Protein AF-A0A7S3CSK1-F1 (afdb_monomer_lite)

pLDDT: mean 95.55, std 4.9, range [70.44, 98.88]

Sequence (114 aa):
MILLDEIRGRLCEVFSLKTHKIDHVVHGAIAAATVYGAMLGANPEQIEHAIGMVVAHYIPFRAIRAGKQLSDSKGASAALSTEAAIQSVHRAMEGFVGPKDIFRNPDAIFRFFQ

Foldseek 3Di:
DVQLCVQLVVCVVPDDCVVVQWDSLLSSLLSLLQVVLVVVVHDPQLSQQLNQQLQVPPIHGNVCVDDDDNDVCVVCVNVVSNVSSNVSSVCSVVPDGGDHPLCNDCPTPNNVVD

InterPro domains:
  IPR005656 MmgE/PrpD [PTHR16943] (1-114)
  IPR036148 MmgE/PrpD superfamily [SSF103378] (6-107)
  IPR042183 MmgE/PrpD superfamily, domain 1 [G3DSA:1.10.4100.10] (1-114)
  IPR045336 MmgE/PrpD, N-terminal [PF03972] (6-112)

Secondary structure (DSSP, 8-state):
-HHHHHHHHHHHHH--TTTTTB-THHHHHHHHHHHHHHHTT--HHHHHHHHHHHHHH---BGGGG-SSS--HHHHHHHHHHHHHHHHHHHHHHTT--PPS-TTT-TTSTTTTT-

Structure (mmCIF, N/CA/C/O backbone):
data_AF-A0A7S3CSK1-F1
#
_entry.id   AF-A0A7S3CSK1-F1
#
loop_
_atom_site.group_PDB
_atom_site.id
_atom_site.type_symbol
_atom_site.label_atom_id
_atom_site.label_alt_id
_atom_site.label_comp_id
_atom_site.label_asym_id
_atom_site.label_entity_id
_atom_site.label_seq_id
_atom_site.pdbx_PDB_ins_code
_atom_site.Cartn_x
_atom_site.Cartn_y
_atom_site.Cartn_z
_atom_site.occupancy
_atom_site.B_iso_or_equiv
_atom_site.auth_seq_id
_atom_site.auth_comp_id
_atom_site.auth_asym_id
_atom_site.auth_atom_id
_atom_site.pdbx_PDB_model_num
ATOM 1 N N . MET A 1 1 ? 3.75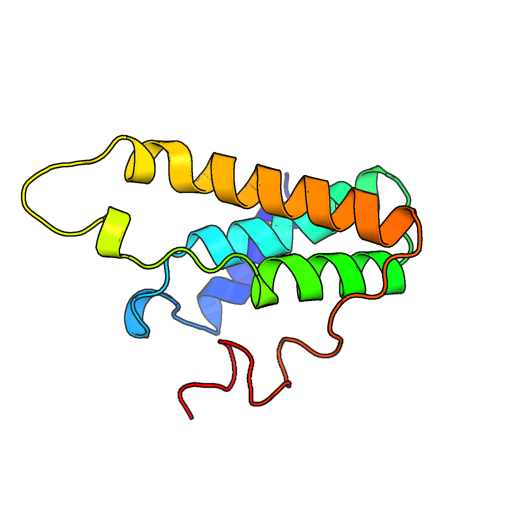5 5.191 14.403 1.00 88.38 1 MET A N 1
ATOM 2 C CA . MET A 1 1 ? 5.027 5.033 13.659 1.00 88.38 1 MET A CA 1
ATOM 3 C C . MET A 1 1 ? 5.510 3.586 13.670 1.00 88.38 1 MET A C 1
ATOM 5 O O . MET A 1 1 ? 5.604 3.033 12.591 1.00 88.38 1 MET A O 1
ATOM 9 N N . ILE A 1 2 ? 5.668 2.931 14.830 1.00 97.81 2 ILE A N 1
ATOM 10 C CA . ILE A 1 2 ? 6.149 1.530 14.926 1.00 97.81 2 ILE A CA 1
ATOM 11 C C . ILE A 1 2 ? 5.409 0.556 13.990 1.00 97.81 2 ILE A C 1
ATOM 13 O O . ILE A 1 2 ? 6.044 -0.128 13.200 1.00 97.81 2 ILE A O 1
ATOM 17 N N . LEU A 1 3 ? 4.070 0.528 14.022 1.00 97.31 3 LEU A N 1
ATOM 18 C CA . LEU A 1 3 ? 3.288 -0.382 13.170 1.00 97.31 3 LEU A CA 1
ATOM 19 C C . LEU A 1 3 ? 3.497 -0.127 11.666 1.00 97.31 3 LEU A C 1
ATOM 21 O O . LEU A 1 3 ? 3.525 -1.068 10.879 1.00 97.31 3 LEU A O 1
ATOM 25 N N . LEU A 1 4 ? 3.659 1.139 11.270 1.00 97.94 4 LEU A N 1
ATOM 26 C CA . LEU A 1 4 ? 3.889 1.507 9.872 1.00 97.94 4 LEU A CA 1
ATOM 27 C C . LEU A 1 4 ? 5.228 0.939 9.393 1.00 97.94 4 LEU A C 1
ATOM 29 O O . LEU A 1 4 ? 5.295 0.330 8.325 1.00 97.94 4 LEU A O 1
ATOM 33 N N . ASP A 1 5 ? 6.274 1.121 10.200 1.00 97.88 5 ASP A N 1
ATOM 34 C CA . ASP A 1 5 ? 7.615 0.638 9.884 1.00 97.88 5 ASP A CA 1
ATOM 35 C C . ASP A 1 5 ? 7.684 -0.893 9.895 1.00 97.88 5 ASP A C 1
ATOM 37 O O . ASP A 1 5 ? 8.289 -1.466 8.990 1.00 97.88 5 ASP A O 1
ATOM 41 N N . GLU A 1 6 ? 6.997 -1.559 10.829 1.00 98.50 6 GLU A N 1
ATOM 42 C CA . GLU A 1 6 ? 6.931 -3.024 10.880 1.00 98.50 6 GLU A CA 1
ATOM 43 C C . GLU A 1 6 ? 6.279 -3.591 9.611 1.00 98.50 6 GLU A C 1
ATOM 45 O O . GLU A 1 6 ? 6.865 -4.439 8.944 1.00 98.50 6 GLU A O 1
ATOM 50 N N . ILE A 1 7 ? 5.108 -3.084 9.201 1.00 98.19 7 ILE A N 1
ATOM 51 C CA . ILE A 1 7 ? 4.424 -3.568 7.987 1.00 98.19 7 ILE A CA 1
ATOM 52 C C . ILE A 1 7 ? 5.301 -3.342 6.752 1.00 98.19 7 ILE A C 1
ATOM 54 O O . ILE A 1 7 ? 5.521 -4.258 5.954 1.00 98.19 7 ILE A O 1
ATOM 58 N N . ARG A 1 8 ? 5.827 -2.122 6.589 1.00 97.56 8 ARG A N 1
ATOM 59 C CA . ARG A 1 8 ? 6.674 -1.771 5.443 1.00 97.56 8 ARG A CA 1
ATOM 60 C C . ARG A 1 8 ? 7.944 -2.627 5.399 1.00 97.56 8 ARG A C 1
ATOM 62 O O . ARG A 1 8 ? 8.334 -3.063 4.314 1.00 97.56 8 ARG A O 1
ATOM 69 N N . GLY A 1 9 ? 8.579 -2.839 6.550 1.00 97.81 9 GLY A N 1
ATOM 70 C CA . GLY A 1 9 ? 9.778 -3.656 6.712 1.00 97.81 9 GLY A CA 1
ATOM 71 C C . GLY A 1 9 ? 9.516 -5.114 6.361 1.00 97.81 9 GLY A C 1
ATOM 72 O O . GLY A 1 9 ? 10.164 -5.653 5.469 1.00 97.81 9 GLY A O 1
ATOM 73 N N . ARG A 1 10 ? 8.489 -5.730 6.949 1.00 98.19 10 ARG A N 1
ATOM 74 C CA . ARG A 1 10 ? 8.137 -7.132 6.674 1.00 98.19 10 ARG A CA 1
ATOM 75 C C . ARG A 1 10 ? 7.815 -7.393 5.211 1.00 98.19 10 ARG A C 1
ATOM 77 O O . ARG A 1 10 ? 8.260 -8.390 4.653 1.00 98.19 10 ARG A O 1
ATOM 84 N N . LEU A 1 11 ? 7.100 -6.482 4.552 1.00 97.62 11 LEU A N 1
ATOM 85 C CA . LEU A 1 11 ? 6.826 -6.613 3.119 1.00 97.62 11 LEU A CA 1
ATOM 86 C C . LEU A 1 11 ? 8.107 -6.525 2.277 1.00 97.62 11 LEU A C 1
ATOM 88 O O . LEU A 1 11 ? 8.246 -7.244 1.288 1.00 97.62 11 LEU A O 1
ATOM 92 N N . CYS A 1 12 ? 9.063 -5.672 2.661 1.00 96.75 12 CYS A N 1
ATOM 93 C CA . CYS A 1 12 ? 10.321 -5.536 1.923 1.00 96.75 12 CYS A CA 1
ATOM 94 C C . CYS A 1 12 ? 11.271 -6.730 2.101 1.00 96.75 12 CYS A C 1
ATOM 96 O O . CYS A 1 12 ? 12.072 -6.980 1.203 1.00 96.75 12 CYS A O 1
ATOM 98 N N . GLU A 1 13 ? 11.142 -7.486 3.196 1.00 97.12 13 GLU A N 1
ATOM 99 C CA . GLU A 1 13 ? 11.891 -8.730 3.426 1.00 97.12 13 GLU A CA 1
ATOM 100 C C . GLU A 1 13 ? 11.480 -9.840 2.448 1.00 97.12 13 GLU A C 1
ATOM 102 O O . GLU A 1 13 ? 12.322 -10.635 2.034 1.00 97.12 13 GLU A O 1
ATOM 107 N N . VAL A 1 14 ? 10.201 -9.891 2.058 1.00 95.19 14 VAL A N 1
ATOM 108 C CA . VAL A 1 14 ? 9.637 -11.035 1.319 1.00 95.19 14 VAL A CA 1
ATOM 109 C C . VAL A 1 14 ? 9.331 -10.753 -0.152 1.00 95.19 14 VAL A C 1
ATOM 111 O O . VAL A 1 14 ? 9.194 -11.697 -0.927 1.00 95.19 14 VAL A O 1
ATOM 114 N N . PHE A 1 15 ? 9.226 -9.485 -0.569 1.00 95.62 15 PHE A N 1
ATOM 115 C CA . PHE A 1 15 ? 8.901 -9.136 -1.954 1.00 95.62 15 PHE A CA 1
ATOM 116 C C . PHE A 1 15 ? 9.690 -7.921 -2.465 1.00 95.62 15 PHE A C 1
ATOM 118 O O . PHE A 1 15 ? 9.522 -6.787 -2.013 1.00 95.62 15 PHE A O 1
ATOM 125 N N . SER A 1 16 ? 10.542 -8.131 -3.472 1.00 95.19 16 SER A N 1
ATOM 126 C CA . SER A 1 16 ? 11.337 -7.055 -4.075 1.00 95.19 16 SER A CA 1
ATOM 127 C C . SER A 1 16 ? 10.567 -6.324 -5.178 1.00 95.19 16 SER A C 1
ATOM 129 O O . SER A 1 16 ? 10.656 -6.665 -6.358 1.00 95.19 16 SER A O 1
ATOM 131 N N . LEU A 1 17 ? 9.900 -5.219 -4.831 1.00 96.25 17 LEU A N 1
ATOM 132 C CA . LEU A 1 17 ? 9.262 -4.328 -5.818 1.00 96.25 17 LEU A CA 1
ATOM 133 C C . LEU A 1 17 ? 10.256 -3.784 -6.858 1.00 96.25 17 LEU A C 1
ATOM 135 O O . LEU A 1 17 ? 9.922 -3.614 -8.032 1.00 96.25 17 LEU A O 1
ATOM 139 N N . LYS A 1 18 ? 11.510 -3.554 -6.443 1.00 94.75 18 LYS A N 1
ATOM 140 C CA . LYS A 1 18 ? 12.568 -3.053 -7.329 1.00 94.75 18 LYS A CA 1
ATOM 141 C C . LYS A 1 18 ? 12.830 -4.003 -8.494 1.00 94.75 18 LYS A C 1
ATOM 143 O O . LYS A 1 18 ? 13.023 -3.516 -9.609 1.00 94.75 18 LYS A O 1
ATOM 148 N N . THR A 1 19 ? 12.829 -5.313 -8.245 1.00 94.50 19 THR A N 1
ATOM 149 C CA . THR A 1 19 ? 13.048 -6.338 -9.280 1.00 94.50 19 THR A CA 1
ATOM 150 C C . THR A 1 19 ? 12.002 -6.232 -10.390 1.00 94.50 19 THR A C 1
ATOM 152 O O . THR A 1 19 ? 12.321 -6.407 -11.561 1.00 94.50 19 THR A O 1
ATOM 155 N N . HIS A 1 20 ? 10.788 -5.810 -10.039 1.00 94.50 20 HIS A N 1
ATOM 156 C CA . HIS A 1 20 ? 9.666 -5.639 -10.960 1.00 94.50 20 HIS A CA 1
ATOM 157 C C . HIS A 1 20 ? 9.513 -4.207 -11.489 1.00 94.50 20 HIS A C 1
ATOM 159 O O . HIS A 1 20 ? 8.480 -3.855 -12.048 1.00 94.50 20 HIS A O 1
ATOM 165 N N . LYS A 1 21 ? 10.533 -3.350 -11.325 1.00 95.00 21 LYS A N 1
ATOM 166 C CA . LYS A 1 21 ? 10.500 -1.928 -11.723 1.00 95.00 21 LYS A CA 1
ATOM 167 C C . LYS A 1 21 ? 9.368 -1.127 -11.055 1.00 95.00 21 LYS A C 1
ATOM 169 O O . LYS A 1 21 ? 9.048 -0.032 -11.520 1.00 95.00 21 LYS A O 1
ATOM 174 N N . ILE A 1 22 ? 8.828 -1.610 -9.938 1.00 96.38 22 ILE A N 1
ATOM 175 C CA . ILE A 1 22 ? 7.815 -0.926 -9.128 1.00 96.38 22 ILE A CA 1
ATOM 176 C C . ILE A 1 22 ? 8.504 -0.147 -8.011 1.00 96.38 22 ILE A C 1
ATOM 178 O O . ILE A 1 22 ? 9.536 -0.557 -7.462 1.00 96.38 22 ILE A O 1
ATOM 182 N N . ASP A 1 23 ? 7.996 1.046 -7.727 1.00 96.44 23 ASP A N 1
ATOM 183 C CA . ASP A 1 23 ? 8.561 1.890 -6.697 1.00 96.44 23 ASP A CA 1
ATOM 184 C C . ASP A 1 23 ? 8.228 1.366 -5.299 1.00 96.44 23 ASP A C 1
ATOM 186 O O . ASP A 1 23 ? 7.121 0.929 -5.006 1.00 96.44 23 ASP A O 1
ATOM 190 N N . HIS A 1 24 ? 9.213 1.428 -4.410 1.00 96.25 24 HIS A N 1
ATOM 191 C CA . HIS A 1 24 ? 9.119 0.865 -3.066 1.00 96.25 24 HIS A CA 1
ATOM 192 C C . HIS A 1 24 ? 8.053 1.535 -2.186 1.00 96.25 24 HIS A C 1
ATOM 194 O O . HIS A 1 24 ? 7.665 0.978 -1.159 1.00 96.25 24 HIS A O 1
ATOM 200 N N . VAL A 1 25 ? 7.584 2.724 -2.574 1.00 97.50 25 VAL A N 1
ATOM 201 C CA . VAL A 1 25 ? 6.533 3.459 -1.862 1.00 97.50 25 VAL A CA 1
ATOM 202 C C . VAL A 1 25 ? 5.199 2.706 -1.821 1.00 97.50 25 VAL A C 1
ATOM 204 O O . VAL A 1 25 ? 4.401 3.001 -0.941 1.00 97.50 25 VAL A O 1
ATOM 207 N N . VAL A 1 26 ? 4.985 1.680 -2.660 1.00 98.00 26 VAL A N 1
ATOM 208 C CA . VAL A 1 26 ? 3.801 0.802 -2.569 1.00 98.00 26 VAL A CA 1
ATOM 209 C C . VAL A 1 26 ? 3.711 0.106 -1.206 1.00 98.00 26 VAL A C 1
ATOM 211 O O . VAL A 1 26 ? 2.644 0.094 -0.602 1.00 98.00 26 VAL A O 1
ATOM 214 N N . HIS A 1 27 ? 4.822 -0.401 -0.654 1.00 98.25 27 HIS A N 1
ATOM 215 C CA . HIS A 1 27 ? 4.809 -0.967 0.705 1.00 98.25 27 HIS A CA 1
ATOM 216 C C . HIS A 1 27 ? 4.451 0.088 1.758 1.00 98.25 27 HIS A C 1
ATOM 218 O O . HIS A 1 27 ? 3.753 -0.208 2.724 1.00 98.25 27 HIS A O 1
ATOM 224 N N . GLY A 1 28 ? 4.901 1.330 1.551 1.00 98.19 28 GLY A N 1
ATOM 225 C CA . GLY A 1 28 ? 4.523 2.465 2.389 1.00 98.19 28 GLY A CA 1
ATOM 226 C C . GLY A 1 28 ? 3.035 2.799 2.285 1.00 98.19 28 GLY A C 1
ATOM 227 O O . GLY A 1 28 ? 2.418 3.067 3.305 1.00 98.19 28 GLY A O 1
ATOM 228 N N . ALA A 1 29 ? 2.445 2.718 1.091 1.00 98.50 29 ALA A N 1
ATOM 229 C CA . ALA A 1 29 ? 1.021 2.953 0.867 1.00 98.50 29 ALA A CA 1
ATOM 230 C C . ALA A 1 29 ? 0.146 1.913 1.582 1.00 98.50 29 ALA A C 1
ATOM 232 O O . ALA A 1 29 ? -0.825 2.279 2.236 1.00 98.50 29 ALA A O 1
ATOM 233 N N . ILE A 1 30 ? 0.530 0.631 1.520 1.00 98.62 30 ILE A N 1
ATOM 234 C CA . ILE A 1 30 ? -0.142 -0.452 2.256 1.00 98.62 30 ILE A CA 1
ATOM 235 C C . ILE A 1 30 ? -0.063 -0.185 3.762 1.00 98.62 30 ILE A C 1
ATOM 237 O O . ILE A 1 30 ? -1.083 -0.177 4.443 1.00 98.62 30 ILE A O 1
ATOM 241 N N . ALA A 1 31 ? 1.136 0.100 4.279 1.00 98.62 31 ALA A N 1
ATOM 242 C CA . ALA A 1 31 ? 1.327 0.398 5.695 1.00 98.62 31 ALA A CA 1
ATOM 243 C C . ALA A 1 31 ? 0.552 1.653 6.141 1.00 98.62 31 ALA A C 1
ATOM 245 O O . ALA A 1 31 ? -0.030 1.664 7.226 1.00 98.62 31 ALA A O 1
ATOM 246 N N . ALA A 1 32 ? 0.507 2.690 5.301 1.00 98.75 32 ALA A N 1
ATOM 247 C CA . ALA A 1 32 ? -0.246 3.911 5.552 1.00 98.75 32 ALA A CA 1
ATOM 248 C C . ALA A 1 32 ? -1.754 3.650 5.594 1.00 98.75 32 ALA A C 1
ATOM 250 O O . ALA A 1 32 ? -2.391 4.075 6.552 1.00 98.75 32 ALA A O 1
ATOM 251 N N . ALA A 1 33 ? -2.315 2.913 4.628 1.00 98.75 33 ALA A N 1
ATOM 252 C CA . ALA A 1 33 ? -3.732 2.543 4.623 1.00 98.75 33 ALA A CA 1
ATOM 253 C C . ALA A 1 33 ? -4.110 1.776 5.901 1.00 98.75 33 ALA A C 1
ATOM 255 O O . ALA A 1 33 ? -5.092 2.118 6.558 1.00 98.75 33 ALA A O 1
ATOM 256 N N . THR A 1 34 ? -3.284 0.804 6.306 1.00 98.69 34 THR A N 1
ATOM 257 C CA . THR A 1 34 ? -3.503 0.020 7.529 1.00 98.69 34 THR A CA 1
ATOM 258 C C . THR A 1 34 ? -3.475 0.881 8.785 1.00 98.69 34 THR A C 1
ATOM 260 O O . THR A 1 34 ? -4.407 0.844 9.586 1.00 98.69 34 THR A O 1
ATOM 263 N N . VAL A 1 35 ? -2.406 1.657 8.984 1.00 98.62 35 VAL A N 1
ATOM 264 C CA . VAL A 1 35 ? -2.219 2.434 10.218 1.00 98.62 35 VAL A CA 1
ATOM 265 C C . VAL A 1 35 ? -3.213 3.583 10.297 1.00 98.62 35 VAL A C 1
ATOM 267 O O . VAL A 1 35 ? -3.780 3.814 11.360 1.00 98.62 35 VAL A O 1
ATOM 270 N N . TYR A 1 36 ? -3.456 4.278 9.187 1.00 98.69 36 TYR A N 1
ATOM 271 C CA . TYR A 1 36 ? -4.415 5.374 9.142 1.00 98.69 36 TYR A CA 1
ATOM 272 C C . TYR A 1 36 ? -5.848 4.878 9.358 1.00 98.69 36 TYR A C 1
ATOM 274 O O . TYR A 1 36 ? -6.556 5.430 10.195 1.00 98.69 36 TYR A O 1
ATOM 282 N N . GLY A 1 37 ? -6.251 3.791 8.690 1.00 98.69 37 GLY A N 1
ATOM 283 C CA . GLY A 1 37 ? -7.555 3.165 8.919 1.00 98.69 37 GLY A CA 1
ATOM 284 C C . GLY A 1 37 ? -7.739 2.740 10.373 1.00 98.69 37 GLY A C 1
ATOM 285 O O . GLY A 1 37 ? -8.742 3.090 10.991 1.00 98.69 37 GLY A O 1
ATOM 286 N N . ALA A 1 38 ? -6.736 2.082 10.962 1.00 98.50 38 ALA A N 1
ATOM 287 C CA . ALA A 1 38 ? -6.770 1.704 12.373 1.00 98.50 38 ALA A CA 1
ATOM 288 C C . ALA A 1 38 ? -6.886 2.923 13.307 1.00 98.50 38 ALA A C 1
ATOM 290 O O . ALA A 1 38 ? -7.653 2.888 14.265 1.00 98.50 38 ALA A O 1
ATOM 291 N N . MET A 1 39 ? -6.173 4.019 13.016 1.00 98.38 39 MET A N 1
ATOM 292 C CA . MET A 1 39 ? -6.270 5.269 13.783 1.00 98.38 39 MET A CA 1
ATOM 293 C C . MET A 1 39 ? -7.669 5.894 13.735 1.00 98.38 39 MET A C 1
ATOM 295 O O . MET A 1 39 ? -8.083 6.509 14.715 1.00 98.38 39 MET A O 1
ATOM 299 N N . LEU A 1 40 ? -8.390 5.743 12.622 1.00 98.56 40 LEU A N 1
ATOM 300 C CA . LEU A 1 40 ? -9.758 6.242 12.462 1.00 98.56 40 LEU A CA 1
ATOM 301 C C . LEU A 1 40 ? -10.836 5.274 12.976 1.00 98.56 40 LEU A C 1
ATOM 303 O O . LEU A 1 40 ? -12.019 5.603 12.926 1.00 98.56 40 LEU A O 1
ATOM 307 N N . GLY A 1 41 ? -10.455 4.090 13.463 1.00 98.56 41 GLY A N 1
ATOM 308 C CA . GLY A 1 41 ? -11.402 3.070 13.914 1.00 98.56 41 GLY A CA 1
ATOM 309 C C . GLY A 1 41 ? -12.067 2.286 12.779 1.00 98.56 41 GLY A C 1
ATOM 310 O O . GLY A 1 41 ? -13.132 1.707 12.989 1.00 98.56 41 GLY A O 1
ATOM 311 N N . ALA A 1 42 ? -11.460 2.249 11.588 1.00 98.69 42 ALA A N 1
ATOM 312 C CA . ALA A 1 42 ? -11.905 1.370 10.513 1.00 98.69 42 ALA A CA 1
ATOM 313 C C . ALA A 1 42 ? -11.801 -0.099 10.948 1.00 98.69 42 ALA A C 1
ATOM 315 O O . ALA A 1 42 ? -10.824 -0.514 11.581 1.00 98.69 42 ALA A O 1
ATOM 316 N N . ASN A 1 43 ? -12.800 -0.902 10.590 1.00 98.62 43 ASN A N 1
ATOM 317 C CA . ASN A 1 43 ? -12.767 -2.335 10.858 1.00 98.62 43 ASN A CA 1
ATOM 318 C C . ASN A 1 43 ? -11.797 -3.063 9.891 1.00 98.62 43 ASN A C 1
ATOM 320 O O . ASN A 1 43 ? -11.390 -2.490 8.873 1.00 98.62 43 ASN A O 1
ATOM 324 N N . PRO A 1 44 ? -11.415 -4.326 10.171 1.00 98.44 44 PRO A N 1
ATOM 325 C CA . PRO A 1 44 ? -10.474 -5.061 9.324 1.00 98.44 44 PRO A CA 1
ATOM 326 C C . PRO A 1 44 ? -10.897 -5.194 7.854 1.00 98.44 44 PRO A C 1
ATOM 328 O O . PRO A 1 44 ? -10.041 -5.115 6.977 1.00 98.44 44 PRO A O 1
ATOM 331 N N . GLU A 1 45 ?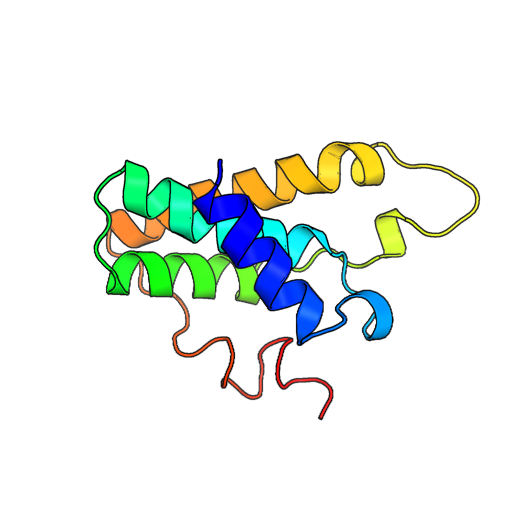 -12.193 -5.347 7.570 1.00 98.44 45 GLU A N 1
ATOM 332 C CA . GLU A 1 45 ? -12.708 -5.452 6.198 1.00 98.44 45 GLU A CA 1
ATOM 333 C C . GLU A 1 45 ? -12.589 -4.115 5.448 1.00 98.44 45 GLU A C 1
ATOM 335 O O . GLU A 1 45 ? -12.156 -4.077 4.299 1.00 98.44 45 GLU A O 1
ATOM 340 N N . GLN A 1 46 ? -12.866 -2.989 6.108 1.00 98.81 46 GLN A N 1
ATOM 341 C CA . GLN A 1 46 ? -12.652 -1.656 5.532 1.00 98.81 46 GLN A CA 1
ATOM 342 C C . GLN A 1 46 ? -11.168 -1.401 5.237 1.00 98.81 46 GLN A C 1
ATOM 344 O O . GLN A 1 46 ? -10.825 -0.846 4.193 1.00 98.81 46 GLN A O 1
ATOM 349 N N . ILE A 1 47 ? -10.271 -1.839 6.123 1.00 98.81 47 ILE A N 1
ATOM 350 C CA . ILE A 1 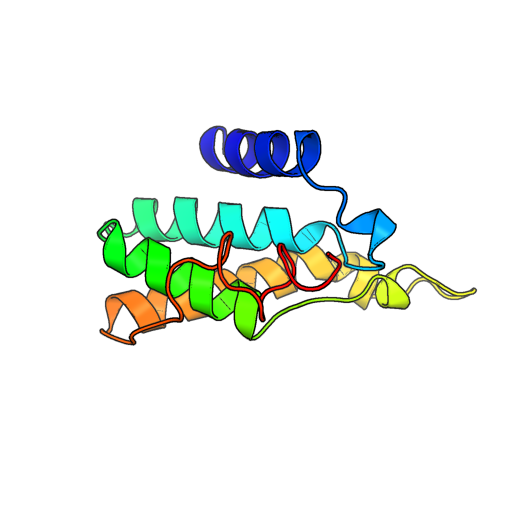47 ? -8.825 -1.754 5.885 1.00 98.81 47 ILE A CA 1
ATOM 351 C C . ILE A 1 47 ? -8.422 -2.636 4.696 1.00 98.81 47 ILE A C 1
ATOM 353 O O . ILE A 1 47 ? -7.655 -2.183 3.846 1.00 98.81 47 ILE A O 1
ATOM 357 N N . GLU A 1 48 ? -8.958 -3.854 4.583 1.00 98.62 48 GLU A N 1
ATOM 358 C CA . GLU A 1 48 ? -8.726 -4.722 3.423 1.00 98.62 48 GLU A CA 1
ATOM 359 C C . GLU A 1 48 ? -9.163 -4.037 2.121 1.00 98.62 48 GLU A C 1
ATOM 361 O O . GLU A 1 48 ? -8.381 -3.961 1.173 1.00 98.62 48 GLU A O 1
ATOM 366 N N . HIS A 1 49 ? -10.368 -3.464 2.089 1.00 98.75 49 HIS A N 1
ATOM 367 C CA . HIS A 1 49 ? -10.869 -2.714 0.939 1.00 98.75 49 HIS A CA 1
ATOM 368 C C . HIS A 1 49 ? -9.974 -1.525 0.578 1.00 98.75 49 HIS A C 1
ATOM 370 O O . HIS A 1 49 ? -9.687 -1.305 -0.602 1.00 98.75 49 HIS A O 1
ATOM 376 N N . ALA A 1 50 ? -9.492 -0.777 1.572 1.00 98.81 50 ALA A N 1
ATOM 377 C CA . ALA A 1 50 ? -8.578 0.341 1.362 1.00 98.81 50 ALA A CA 1
ATOM 378 C C . ALA A 1 50 ? -7.239 -0.105 0.755 1.00 98.81 50 ALA A C 1
ATOM 380 O O . ALA A 1 50 ? -6.764 0.500 -0.210 1.00 98.81 50 ALA A O 1
ATOM 381 N N . ILE A 1 51 ? -6.654 -1.185 1.282 1.00 98.75 51 ILE A N 1
ATOM 382 C CA . ILE A 1 51 ? -5.418 -1.786 0.762 1.00 98.75 51 ILE A CA 1
ATOM 383 C C . ILE A 1 51 ? -5.627 -2.289 -0.672 1.00 98.75 51 ILE A C 1
ATOM 385 O O . ILE A 1 51 ? -4.800 -2.032 -1.549 1.00 98.75 51 ILE A O 1
ATOM 389 N N . GLY A 1 52 ? -6.745 -2.966 -0.927 1.00 98.38 52 GLY A N 1
ATOM 390 C CA . GLY A 1 52 ? -7.122 -3.431 -2.254 1.00 98.38 52 GLY A CA 1
ATOM 391 C C . GLY A 1 52 ? -7.192 -2.298 -3.268 1.00 98.38 52 GLY A C 1
ATOM 392 O O . GLY A 1 52 ? -6.593 -2.386 -4.338 1.00 98.38 52 GLY A O 1
ATOM 393 N N . MET A 1 53 ? -7.876 -1.206 -2.917 1.00 98.56 53 MET A N 1
ATOM 394 C CA . MET A 1 53 ? -8.009 -0.033 -3.783 1.00 98.56 53 MET A CA 1
ATOM 395 C C . MET A 1 53 ? -6.664 0.615 -4.098 1.00 98.56 53 MET A C 1
ATOM 397 O O . MET A 1 53 ? -6.371 0.863 -5.268 1.00 98.56 53 MET A O 1
ATOM 401 N N . VAL A 1 54 ? -5.842 0.893 -3.080 1.00 98.25 54 VAL A N 1
ATOM 402 C CA . VAL A 1 54 ? -4.579 1.608 -3.305 1.00 98.25 54 VAL A CA 1
ATOM 403 C C . VAL A 1 54 ? -3.624 0.785 -4.168 1.00 98.25 54 VAL A C 1
ATOM 405 O O . VAL A 1 54 ? -3.002 1.329 -5.074 1.00 98.25 54 VAL A O 1
ATOM 408 N N . VAL A 1 55 ? -3.555 -0.533 -3.967 1.00 97.88 55 VAL A N 1
ATOM 409 C CA . VAL A 1 55 ? -2.684 -1.404 -4.768 1.00 97.88 55 VAL A CA 1
ATOM 410 C C . VAL A 1 55 ? -3.239 -1.630 -6.178 1.00 97.88 55 VAL A C 1
ATOM 412 O O . VAL A 1 55 ? -2.461 -1.694 -7.123 1.00 97.88 55 VAL A O 1
ATOM 415 N N . ALA A 1 56 ? -4.557 -1.729 -6.357 1.00 96.75 56 ALA A N 1
ATOM 416 C CA . ALA A 1 56 ? -5.142 -1.930 -7.683 1.00 96.75 56 ALA A CA 1
ATOM 417 C C . ALA A 1 56 ? -5.087 -0.670 -8.563 1.00 96.75 56 ALA A C 1
ATOM 419 O O . ALA A 1 56 ? -4.973 -0.777 -9.783 1.00 96.75 56 ALA A O 1
ATOM 420 N N . HIS A 1 57 ? -5.160 0.523 -7.965 1.00 96.19 57 HIS A N 1
ATOM 421 C CA . HIS A 1 57 ? -5.289 1.777 -8.713 1.00 96.19 57 HIS A CA 1
ATOM 422 C C . HIS A 1 57 ? -4.062 2.692 -8.664 1.00 96.19 57 HIS A C 1
ATOM 424 O O . HIS A 1 57 ? -3.959 3.589 -9.501 1.00 96.19 57 HIS A O 1
ATOM 430 N N . TYR A 1 58 ? -3.130 2.499 -7.726 1.00 96.81 58 TYR A N 1
ATOM 431 C CA . TYR A 1 58 ? -1.980 3.387 -7.562 1.00 96.81 58 TYR A CA 1
ATOM 432 C C . TYR A 1 58 ? -0.661 2.611 -7.443 1.00 96.81 58 TYR A C 1
ATOM 434 O O . TYR A 1 58 ? -0.151 2.340 -6.356 1.00 96.81 58 TYR A O 1
ATOM 442 N N . ILE A 1 59 ? -0.068 2.293 -8.598 1.00 96.62 59 ILE A N 1
ATOM 443 C CA . ILE A 1 59 ? 1.242 1.635 -8.700 1.00 96.62 59 ILE A CA 1
ATOM 444 C C . ILE A 1 59 ? 2.259 2.584 -9.348 1.00 96.62 59 ILE A C 1
ATOM 446 O O . ILE A 1 59 ? 2.355 2.659 -10.576 1.00 96.62 59 ILE A O 1
ATOM 450 N N . PRO A 1 60 ? 3.050 3.323 -8.551 1.00 95.69 60 PRO A N 1
ATOM 451 C CA . PRO A 1 60 ? 4.131 4.131 -9.087 1.00 95.69 60 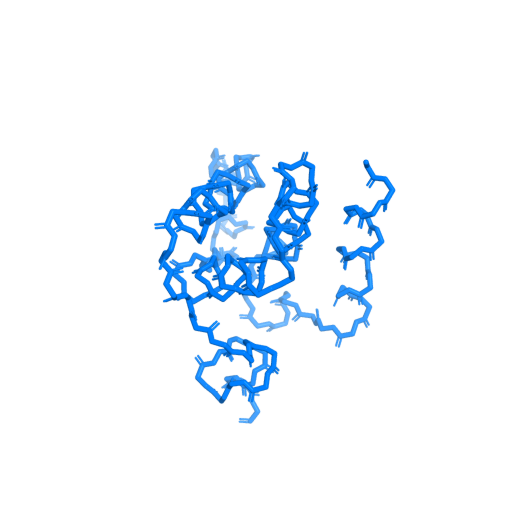PRO A CA 1
ATOM 452 C C . PRO A 1 60 ? 5.247 3.232 -9.621 1.00 95.69 60 PRO A C 1
ATOM 454 O O . PRO A 1 60 ? 5.828 2.416 -8.902 1.00 95.69 60 PRO A O 1
ATOM 457 N N . PHE A 1 61 ? 5.595 3.415 -10.890 1.00 95.06 61 PHE A N 1
ATOM 458 C CA . PHE A 1 61 ? 6.760 2.771 -11.485 1.00 95.06 61 PHE A CA 1
ATOM 459 C C . PHE A 1 61 ? 8.051 3.501 -11.114 1.00 95.06 61 PHE A C 1
ATOM 461 O O . PHE A 1 61 ? 8.092 4.719 -10.936 1.00 95.06 61 PHE A O 1
ATOM 468 N N . ARG A 1 62 ? 9.164 2.765 -11.118 1.00 93.25 62 ARG A N 1
ATOM 469 C CA . ARG A 1 62 ? 10.509 3.309 -10.866 1.00 93.25 62 ARG A CA 1
ATOM 470 C C . ARG A 1 62 ? 11.022 4.251 -11.951 1.00 93.25 62 ARG A C 1
ATOM 472 O O . ARG A 1 62 ? 12.128 4.766 -11.801 1.00 93.25 62 ARG A O 1
ATOM 479 N N . ALA A 1 63 ? 10.243 4.509 -13.001 1.00 92.25 63 ALA A N 1
ATOM 480 C CA . ALA A 1 63 ? 10.527 5.550 -13.986 1.00 92.25 63 ALA A CA 1
ATOM 481 C C . ALA A 1 63 ? 10.804 6.905 -13.311 1.00 92.25 63 ALA A C 1
ATOM 483 O O . ALA A 1 63 ? 11.722 7.611 -13.713 1.00 92.25 63 ALA A O 1
ATOM 484 N N . ILE A 1 64 ? 10.122 7.201 -12.199 1.00 89.75 64 ILE A N 1
ATOM 485 C CA . ILE A 1 64 ? 10.333 8.423 -11.404 1.00 89.75 64 ILE A CA 1
ATOM 486 C C . ILE A 1 64 ? 11.744 8.534 -10.798 1.00 89.75 64 ILE A C 1
ATOM 488 O O . ILE A 1 64 ? 12.164 9.619 -10.405 1.00 89.75 64 ILE A O 1
ATOM 492 N N . ARG A 1 65 ? 12.483 7.419 -10.692 1.00 86.75 65 ARG A N 1
ATOM 493 C CA . ARG A 1 65 ? 13.851 7.346 -10.147 1.00 86.75 65 ARG A CA 1
ATOM 494 C C . ARG A 1 65 ? 14.908 7.048 -11.212 1.00 86.75 65 ARG A C 1
ATOM 496 O O . ARG A 1 65 ? 16.051 6.779 -10.847 1.00 86.75 65 ARG A O 1
ATOM 503 N N . ALA A 1 66 ? 14.528 7.022 -12.484 1.00 85.38 66 ALA A N 1
ATOM 504 C CA . ALA A 1 66 ? 15.401 6.687 -13.599 1.00 85.38 66 ALA A CA 1
ATOM 505 C C . ALA A 1 66 ? 15.675 7.919 -14.473 1.00 85.38 66 ALA A C 1
ATOM 507 O O . ALA A 1 66 ? 14.910 8.877 -14.476 1.00 85.38 66 ALA A O 1
ATOM 508 N N . GLY A 1 67 ? 16.763 7.870 -15.242 1.00 83.56 67 GLY A N 1
ATOM 509 C CA . GLY A 1 67 ? 17.158 8.948 -16.148 1.00 83.56 67 GLY A CA 1
ATOM 510 C C . GLY A 1 67 ? 18.199 9.903 -15.560 1.00 83.56 67 GLY A C 1
ATOM 511 O O . GLY A 1 67 ? 18.730 9.689 -14.472 1.00 83.56 67 GLY A O 1
ATOM 512 N N . LYS A 1 68 ? 18.536 10.938 -16.340 1.00 82.25 68 LYS A N 1
ATOM 513 C CA . LYS A 1 68 ? 19.572 11.928 -15.995 1.00 82.25 68 LYS A CA 1
ATOM 514 C C . LYS A 1 68 ? 19.055 13.042 -15.081 1.00 82.25 68 LYS A C 1
ATOM 516 O O . LYS A 1 68 ? 19.842 13.647 -14.364 1.00 82.25 68 LYS A O 1
ATOM 521 N N . GLN A 1 69 ? 17.750 13.309 -15.115 1.00 80.06 69 GLN A N 1
ATOM 522 C CA . GLN A 1 69 ? 17.102 14.319 -14.286 1.00 80.06 69 GLN A CA 1
ATOM 523 C C . GLN A 1 69 ? 16.487 13.671 -13.048 1.00 80.06 69 GLN A C 1
ATOM 525 O O . GLN A 1 69 ? 15.765 12.679 -13.147 1.00 80.06 69 GLN A O 1
ATOM 530 N N . LEU A 1 70 ? 16.717 14.282 -11.887 1.00 80.88 70 LEU A N 1
ATOM 531 C CA . LEU A 1 70 ? 15.966 13.964 -10.685 1.00 80.88 70 LEU A CA 1
ATOM 532 C C . LEU A 1 70 ? 14.668 14.771 -10.669 1.00 80.88 70 LEU A C 1
ATOM 534 O O . LEU A 1 70 ? 14.713 15.990 -10.553 1.00 80.88 70 LEU A O 1
ATOM 538 N N . SER A 1 71 ? 13.527 14.103 -10.828 1.00 85.62 71 SER A N 1
ATOM 539 C CA . SER A 1 71 ? 12.223 14.775 -10.838 1.00 85.62 71 SER A CA 1
ATOM 540 C C . SER A 1 71 ? 11.713 15.063 -9.424 1.00 85.62 71 SER A C 1
ATOM 542 O O . SER A 1 71 ? 11.976 14.292 -8.497 1.00 85.62 71 SER A O 1
ATOM 544 N N . ASP A 1 72 ? 10.888 16.102 -9.274 1.00 91.56 72 ASP A N 1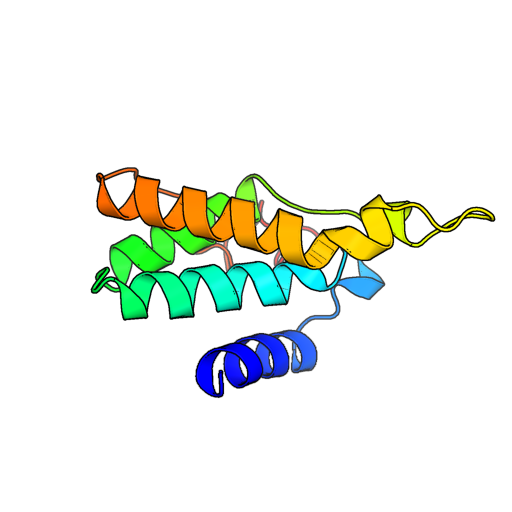
ATOM 545 C CA . ASP A 1 72 ? 10.140 16.361 -8.034 1.00 91.56 72 ASP A CA 1
ATOM 546 C C . ASP A 1 72 ? 9.235 15.181 -7.668 1.00 91.56 72 ASP A C 1
ATOM 548 O O . ASP A 1 72 ? 9.051 14.864 -6.495 1.00 91.56 72 ASP A O 1
ATOM 552 N N . SER A 1 73 ? 8.760 14.441 -8.676 1.00 89.44 73 SER A N 1
ATOM 553 C CA . SER A 1 73 ? 8.001 13.205 -8.487 1.00 89.44 73 SER A CA 1
ATOM 554 C C . SER A 1 73 ? 8.777 12.166 -7.668 1.00 89.44 73 SER A C 1
ATOM 556 O O . SER A 1 73 ? 8.194 11.512 -6.804 1.00 89.44 73 SER A O 1
ATOM 558 N N . LYS A 1 74 ? 10.108 12.056 -7.822 1.00 91.31 74 LYS A N 1
ATOM 559 C CA . LYS A 1 74 ? 10.928 11.217 -6.927 1.00 91.31 74 LYS A CA 1
ATOM 560 C C . LYS A 1 74 ? 10.792 11.671 -5.473 1.00 91.31 74 LYS A C 1
ATOM 562 O O . LYS A 1 74 ? 10.629 10.817 -4.597 1.00 91.31 74 LYS A O 1
ATOM 567 N N . GLY A 1 75 ? 10.919 12.976 -5.229 1.00 92.62 75 GLY A N 1
ATOM 568 C CA . GLY A 1 75 ? 10.871 13.578 -3.895 1.00 92.62 75 GLY A CA 1
ATOM 569 C C . GLY A 1 75 ? 9.497 13.440 -3.242 1.00 92.62 75 GLY A C 1
ATOM 570 O O . GLY A 1 75 ? 9.411 13.072 -2.075 1.00 92.62 75 GLY A O 1
ATOM 571 N N . ALA A 1 76 ? 8.431 13.630 -4.018 1.00 95.81 76 ALA A N 1
ATOM 572 C CA . ALA A 1 76 ? 7.048 13.585 -3.549 1.00 95.81 76 ALA A CA 1
ATOM 573 C C . ALA A 1 76 ? 6.423 12.177 -3.548 1.00 95.81 76 ALA A C 1
ATOM 575 O O . ALA A 1 76 ? 5.371 11.980 -2.950 1.00 95.81 76 ALA A O 1
ATOM 576 N N . SER A 1 77 ? 7.052 11.179 -4.182 1.00 95.81 77 SER A N 1
ATOM 577 C CA . SER A 1 77 ? 6.482 9.832 -4.391 1.00 95.81 77 SER A CA 1
ATOM 578 C C . SER A 1 77 ? 5.881 9.177 -3.144 1.00 95.81 77 SER A C 1
ATOM 580 O O . SER A 1 77 ? 4.824 8.549 -3.229 1.00 95.81 77 SER A O 1
ATOM 582 N N . ALA A 1 78 ? 6.530 9.324 -1.987 1.00 96.75 78 ALA A N 1
ATOM 583 C CA . ALA A 1 78 ? 6.033 8.777 -0.729 1.00 96.75 78 ALA A CA 1
ATOM 584 C C . ALA A 1 78 ? 4.767 9.504 -0.243 1.00 96.75 78 ALA A C 1
ATOM 586 O O . ALA A 1 78 ? 3.813 8.847 0.173 1.00 96.75 78 ALA A O 1
ATOM 587 N N . ALA A 1 79 ? 4.734 10.836 -0.351 1.00 97.75 79 ALA A N 1
ATOM 588 C CA . ALA A 1 79 ? 3.575 11.649 0.010 1.00 97.75 79 ALA A CA 1
ATOM 589 C C . ALA A 1 79 ? 2.385 11.347 -0.910 1.00 97.75 79 ALA A C 1
ATOM 591 O O . ALA A 1 79 ? 1.325 10.983 -0.417 1.00 97.75 79 ALA A O 1
ATOM 592 N N . LEU A 1 80 ? 2.595 11.337 -2.230 1.00 97.62 80 LEU A N 1
ATOM 593 C CA . LEU A 1 80 ? 1.547 11.020 -3.212 1.00 97.62 80 LEU A CA 1
ATOM 594 C C . LEU A 1 80 ? 0.943 9.620 -2.996 1.00 97.62 80 LEU A C 1
ATOM 596 O O . LEU A 1 80 ? -0.268 9.431 -3.072 1.00 97.62 80 LEU A O 1
ATOM 600 N N . SER A 1 81 ? 1.777 8.627 -2.669 1.00 97.94 81 SER A N 1
ATOM 601 C CA . SER A 1 81 ? 1.287 7.276 -2.347 1.00 97.94 81 SER A CA 1
ATOM 602 C C . SER A 1 81 ? 0.476 7.248 -1.048 1.00 97.94 81 SER A C 1
ATOM 604 O O . SER A 1 81 ? -0.487 6.493 -0.929 1.00 97.94 81 SER A O 1
ATOM 606 N N . THR A 1 82 ? 0.858 8.077 -0.074 1.00 98.31 82 THR A N 1
ATOM 607 C CA . THR A 1 82 ? 0.145 8.214 1.203 1.00 98.31 82 THR A CA 1
ATOM 608 C C . THR A 1 82 ? -1.201 8.912 1.009 1.00 98.31 82 THR A C 1
ATOM 610 O O . THR A 1 82 ? -2.194 8.476 1.581 1.00 98.31 82 THR A O 1
ATOM 613 N N . GLU A 1 83 ? -1.275 9.936 0.157 1.00 98.56 83 GLU A N 1
ATOM 614 C CA . GLU A 1 83 ? -2.533 10.593 -0.215 1.00 98.56 83 GLU A CA 1
ATOM 615 C C . GLU A 1 83 ? -3.513 9.597 -0.845 1.00 98.56 83 GLU A C 1
ATOM 617 O O . GLU A 1 83 ? -4.670 9.516 -0.429 1.00 98.56 83 GLU A O 1
ATOM 622 N N . ALA A 1 84 ? -3.042 8.769 -1.785 1.00 98.62 84 ALA A N 1
ATOM 623 C CA . ALA A 1 84 ? -3.855 7.713 -2.390 1.00 98.62 84 ALA A CA 1
ATOM 624 C C . ALA A 1 84 ? -4.363 6.694 -1.349 1.00 98.62 84 ALA A C 1
ATOM 626 O O . ALA A 1 84 ? -5.522 6.268 -1.408 1.00 98.62 84 ALA A O 1
ATOM 627 N N . ALA A 1 85 ? -3.526 6.331 -0.372 1.00 98.75 85 ALA A N 1
ATOM 628 C CA . ALA A 1 85 ? -3.905 5.449 0.729 1.00 98.75 85 ALA A CA 1
ATOM 629 C C . ALA A 1 85 ? -4.990 6.076 1.625 1.00 98.75 85 ALA A C 1
ATOM 631 O O . ALA A 1 85 ? -5.997 5.429 1.901 1.00 98.75 85 ALA A O 1
ATOM 632 N N . ILE A 1 86 ? -4.834 7.345 2.018 1.00 98.75 86 ILE A N 1
ATOM 633 C CA . ILE A 1 86 ? -5.811 8.093 2.830 1.00 98.75 86 ILE A CA 1
ATOM 634 C C . ILE A 1 86 ? -7.168 8.159 2.123 1.00 98.75 86 ILE A C 1
ATOM 636 O O . ILE A 1 86 ? -8.194 7.832 2.717 1.00 98.75 86 ILE A O 1
ATOM 640 N N . GLN A 1 87 ? -7.179 8.512 0.835 1.00 98.81 87 GLN A N 1
ATOM 641 C CA . GLN A 1 87 ? -8.412 8.554 0.042 1.00 98.81 87 GLN A CA 1
ATOM 642 C C . GLN A 1 87 ? -9.083 7.178 -0.050 1.00 98.81 87 GLN A C 1
ATOM 644 O O . GLN A 1 87 ? -10.306 7.077 0.015 1.00 98.81 87 GLN A O 1
ATOM 649 N N . SER A 1 88 ? -8.293 6.109 -0.163 1.00 98.81 88 SER A N 1
ATOM 650 C CA . SER A 1 88 ? -8.812 4.738 -0.180 1.00 98.81 88 SER A CA 1
ATOM 651 C C . SER A 1 88 ? -9.437 4.347 1.163 1.00 98.81 88 SER A C 1
ATOM 653 O O . SER A 1 88 ? -10.499 3.732 1.181 1.00 98.81 88 SER A O 1
ATOM 655 N N . VAL A 1 89 ? -8.838 4.750 2.288 1.00 98.88 89 VAL A N 1
ATOM 656 C CA . VAL A 1 89 ? -9.406 4.518 3.627 1.00 98.88 89 VAL A CA 1
ATOM 657 C C . VAL A 1 89 ? -10.748 5.225 3.788 1.00 98.88 89 VAL A C 1
ATOM 659 O O . VAL A 1 89 ? -11.713 4.577 4.181 1.00 98.88 89 VAL A O 1
ATOM 662 N N . HIS A 1 90 ? -10.843 6.512 3.438 1.00 98.88 90 HIS A N 1
ATOM 663 C CA . HIS A 1 90 ? -12.109 7.248 3.534 1.00 98.88 90 HIS A CA 1
ATOM 664 C C . HIS A 1 90 ? -13.220 6.582 2.721 1.00 98.88 90 HIS A C 1
ATOM 666 O O . HIS A 1 90 ? -14.281 6.292 3.265 1.00 98.88 90 HIS A O 1
ATOM 672 N N . ARG A 1 91 ? -12.940 6.234 1.459 1.00 98.75 91 ARG A N 1
ATOM 673 C CA . ARG A 1 91 ? -13.900 5.522 0.602 1.00 98.75 91 ARG A CA 1
ATOM 674 C C . ARG A 1 91 ? -14.358 4.208 1.228 1.00 98.75 91 ARG A C 1
ATOM 676 O O . ARG A 1 91 ? -15.550 3.926 1.251 1.00 98.75 91 ARG A O 1
ATOM 683 N N . ALA A 1 92 ? -13.430 3.406 1.749 1.00 98.75 92 ALA A N 1
ATOM 684 C CA . ALA A 1 92 ? -13.773 2.132 2.374 1.00 98.75 92 ALA A CA 1
ATOM 685 C C . ALA A 1 92 ? -14.637 2.318 3.631 1.00 98.75 92 ALA A C 1
ATOM 687 O O . ALA A 1 92 ? -15.597 1.578 3.842 1.00 98.75 92 ALA A O 1
ATOM 688 N N . MET A 1 93 ? -14.338 3.334 4.445 1.00 98.69 93 MET A N 1
ATOM 689 C CA . MET A 1 93 ? -15.142 3.680 5.620 1.00 98.69 93 MET A CA 1
ATOM 690 C C . MET A 1 93 ? -16.547 4.175 5.251 1.00 98.69 93 MET A C 1
ATOM 692 O O . MET A 1 93 ? -17.492 3.919 5.993 1.00 98.69 93 MET A O 1
ATOM 696 N N . GLU A 1 94 ? -16.699 4.803 4.085 1.00 98.62 94 GLU A N 1
ATOM 697 C CA . GLU A 1 94 ? -17.981 5.212 3.492 1.00 98.62 94 GLU A CA 1
ATOM 698 C C . GLU A 1 94 ? -18.733 4.058 2.795 1.00 98.62 94 GLU A C 1
ATOM 700 O O . GLU A 1 94 ? -19.799 4.267 2.219 1.00 98.62 94 GLU A O 1
ATOM 705 N N . GLY A 1 95 ? -18.214 2.828 2.864 1.00 98.31 95 GLY A N 1
ATOM 706 C CA . GLY A 1 95 ? -18.862 1.629 2.328 1.00 98.31 95 GLY A CA 1
ATOM 707 C C . GLY A 1 95 ? -18.419 1.235 0.918 1.00 98.31 95 GLY A C 1
ATOM 708 O O . GLY A 1 95 ? -19.014 0.336 0.324 1.00 98.31 95 GLY A O 1
ATOM 709 N N . PHE A 1 96 ? -17.375 1.864 0.368 1.00 98.31 96 PHE A N 1
ATOM 710 C CA . PHE A 1 96 ? -16.805 1.443 -0.909 1.00 98.31 96 PHE A CA 1
ATOM 711 C C . PHE A 1 96 ? -16.089 0.092 -0.771 1.00 98.31 96 PHE A C 1
ATOM 713 O O . PHE A 1 96 ? -15.120 -0.056 -0.023 1.00 98.31 96 PHE A O 1
ATOM 720 N N . VAL A 1 97 ? -16.530 -0.886 -1.557 1.00 98.25 97 VAL A N 1
ATOM 721 C CA . VAL A 1 97 ? -15.959 -2.235 -1.590 1.00 98.25 97 VAL A CA 1
ATOM 722 C C . VAL A 1 97 ? -14.758 -2.255 -2.536 1.00 98.25 97 VAL A C 1
ATOM 724 O O . VAL A 1 97 ? -14.901 -2.184 -3.755 1.00 98.25 97 VAL A O 1
ATOM 727 N N . GLY A 1 98 ? -13.559 -2.347 -1.966 1.00 97.44 98 GLY A N 1
ATOM 728 C CA . GLY A 1 98 ? -12.311 -2.505 -2.713 1.00 97.44 98 GLY A CA 1
ATOM 729 C C . GLY A 1 98 ? -12.001 -3.964 -3.085 1.00 97.44 98 GLY A C 1
ATOM 730 O O . GLY A 1 98 ? -12.570 -4.878 -2.478 1.00 97.44 98 GLY A O 1
ATOM 731 N N . PRO A 1 99 ? -11.072 -4.201 -4.033 1.00 96.75 99 PRO A N 1
ATOM 732 C CA . PRO A 1 99 ? -10.604 -5.541 -4.393 1.00 96.75 99 PRO A CA 1
ATOM 733 C C . PRO A 1 99 ? -10.109 -6.329 -3.174 1.00 96.75 99 PRO A C 1
ATOM 735 O O . PRO A 1 99 ? -9.307 -5.822 -2.394 1.00 96.75 99 PRO A O 1
ATOM 738 N N . LYS A 1 100 ? -10.562 -7.573 -3.018 1.00 94.94 100 LYS A N 1
ATOM 739 C CA . LYS A 1 100 ? -10.125 -8.455 -1.926 1.00 94.94 100 LYS A CA 1
ATOM 740 C C . LYS A 1 100 ? -8.879 -9.250 -2.308 1.00 94.94 100 LYS A C 1
ATOM 742 O O . LYS A 1 100 ? -8.523 -9.339 -3.487 1.00 94.94 100 LYS A O 1
ATOM 747 N N . ASP A 1 101 ? -8.222 -9.830 -1.303 1.00 94.94 101 ASP A N 1
ATOM 748 C CA . ASP A 1 101 ? -7.135 -10.801 -1.492 1.00 94.94 101 ASP A CA 1
ATOM 749 C C . ASP A 1 101 ? -5.966 -10.299 -2.362 1.00 94.94 101 ASP A C 1
ATOM 751 O O . ASP A 1 101 ? -5.356 -11.064 -3.109 1.00 94.94 101 ASP A O 1
ATOM 755 N N . ILE A 1 102 ? -5.593 -9.019 -2.267 1.00 95.56 102 ILE A N 1
ATOM 756 C CA . ILE A 1 102 ? -4.622 -8.406 -3.191 1.00 95.56 102 ILE A CA 1
ATOM 757 C C . ILE A 1 102 ? -3.262 -9.130 -3.268 1.00 95.56 102 ILE A C 1
ATOM 759 O O . ILE A 1 102 ? -2.596 -9.107 -4.297 1.00 95.56 102 ILE A O 1
ATOM 763 N N . PHE A 1 103 ? -2.845 -9.814 -2.200 1.00 95.12 103 PHE A N 1
ATOM 764 C CA . PHE A 1 103 ? -1.598 -10.587 -2.176 1.00 95.12 103 PHE A CA 1
ATOM 765 C C . PHE A 1 103 ? -1.696 -11.943 -2.896 1.00 95.12 103 PHE A C 1
ATOM 767 O O . PHE A 1 103 ? -0.674 -12.531 -3.250 1.00 95.12 103 PHE A O 1
ATOM 774 N N . ARG A 1 104 ? -2.913 -12.463 -3.089 1.00 94.75 104 ARG A N 1
ATOM 775 C CA . ARG A 1 104 ? -3.199 -13.762 -3.725 1.00 94.75 104 ARG A CA 1
ATOM 776 C C . ARG A 1 104 ? -3.893 -13.619 -5.078 1.00 94.75 104 ARG A C 1
ATOM 778 O O . ARG A 1 104 ? -3.906 -14.579 -5.841 1.00 94.75 104 ARG A O 1
ATOM 785 N N . ASN A 1 105 ? -4.430 -12.442 -5.378 1.00 95.25 105 ASN A N 1
ATOM 786 C CA . ASN A 1 105 ? -5.095 -12.125 -6.631 1.00 95.25 105 ASN A CA 1
ATOM 787 C C . ASN A 1 105 ? -4.102 -12.235 -7.815 1.00 95.25 105 ASN A C 1
ATOM 789 O O . ASN A 1 105 ? -3.107 -11.505 -7.808 1.00 95.25 105 ASN A O 1
ATOM 793 N N . PRO A 1 106 ? -4.342 -13.116 -8.811 1.00 94.50 106 PRO A N 1
ATOM 794 C CA . PRO A 1 106 ? -3.467 -13.303 -9.976 1.00 94.50 106 PRO A CA 1
ATOM 795 C C . PRO A 1 106 ? -3.205 -12.032 -10.792 1.00 94.50 106 PRO A C 1
ATOM 797 O O . PRO A 1 106 ? -2.117 -11.880 -11.343 1.00 94.50 106 PRO A O 1
ATOM 800 N N . ASP A 1 107 ? -4.163 -11.105 -10.811 1.00 93.44 107 ASP A N 1
ATOM 801 C CA . ASP A 1 107 ? -4.090 -9.853 -11.571 1.00 93.44 107 ASP A CA 1
ATOM 802 C C . ASP A 1 107 ? -3.457 -8.700 -10.769 1.00 93.44 107 ASP A C 1
ATOM 804 O O . ASP A 1 107 ? -3.344 -7.574 -11.254 1.00 93.44 107 ASP A O 1
ATOM 808 N N . ALA A 1 108 ? -3.024 -8.957 -9.531 1.00 94.81 108 ALA A N 1
ATOM 809 C CA . ALA A 1 108 ? -2.343 -7.982 -8.687 1.00 94.81 108 ALA A CA 1
ATOM 810 C C . ALA A 1 108 ? -0.818 -8.128 -8.751 1.00 94.81 108 ALA A C 1
ATOM 812 O O . ALA A 1 108 ? -0.273 -9.208 -8.981 1.00 94.81 108 ALA A O 1
ATOM 813 N N . ILE A 1 109 ? -0.099 -7.042 -8.448 1.00 94.56 109 ILE A N 1
ATOM 814 C CA . ILE A 1 109 ? 1.367 -6.953 -8.594 1.00 94.56 109 ILE A CA 1
ATOM 815 C C . ILE A 1 109 ? 2.157 -8.058 -7.871 1.00 94.56 109 ILE A C 1
ATOM 817 O O . ILE A 1 109 ? 3.282 -8.358 -8.260 1.00 94.56 109 ILE A O 1
ATOM 821 N N . PHE A 1 110 ? 1.592 -8.653 -6.817 1.00 94.88 110 PHE A N 1
ATOM 822 C CA . PHE A 1 110 ? 2.241 -9.692 -6.015 1.00 94.88 110 PHE A CA 1
ATOM 823 C C . PHE A 1 110 ? 2.225 -11.070 -6.689 1.00 94.88 110 PHE A C 1
ATOM 825 O O . PHE A 1 110 ? 3.008 -11.947 -6.323 1.00 94.88 110 PHE A O 1
ATOM 832 N N . ARG A 1 111 ? 1.344 -11.263 -7.676 1.00 93.62 111 ARG A N 1
ATOM 833 C CA . ARG A 1 111 ? 1.179 -12.512 -8.432 1.00 93.62 111 ARG A CA 1
ATOM 834 C C . ARG A 1 111 ? 1.418 -12.340 -9.928 1.00 93.62 111 ARG A C 1
ATOM 836 O O . ARG A 1 111 ? 1.776 -13.313 -10.573 1.00 93.62 111 ARG A O 1
ATOM 843 N N . PHE A 1 112 ? 1.299 -11.119 -10.444 1.00 86.00 112 PHE A N 1
ATOM 844 C CA . PHE A 1 112 ? 1.374 -10.808 -11.873 1.00 86.00 112 PHE A CA 1
ATOM 845 C C . PHE A 1 112 ? 2.678 -11.249 -12.564 1.00 86.00 112 PHE A C 1
ATOM 847 O O . PHE A 1 112 ? 2.696 -11.465 -13.768 1.00 86.00 112 PHE A O 1
ATOM 854 N N . PHE A 1 113 ? 3.785 -11.362 -11.823 1.00 79.69 113 PHE A N 1
ATOM 855 C CA . PHE A 1 113 ? 5.109 -11.684 -12.375 1.00 79.69 113 PHE A CA 1
ATOM 856 C C . PHE A 1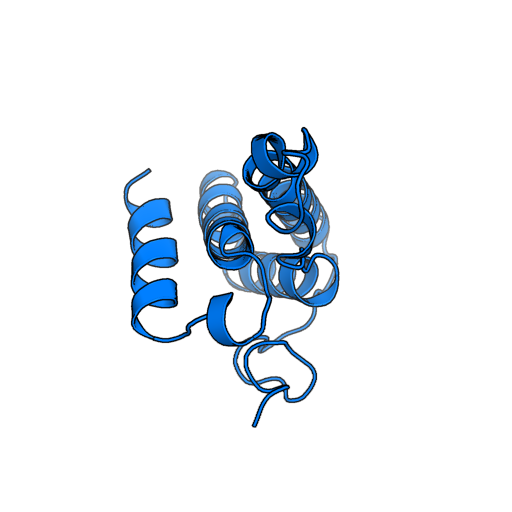 113 ? 5.526 -13.153 -12.190 1.00 79.69 113 PHE A C 1
ATOM 858 O O . PHE A 1 113 ? 6.724 -13.442 -12.238 1.00 79.69 113 PHE A O 1
ATOM 865 N N . GLN A 1 114 ? 4.567 -14.040 -11.910 1.00 70.44 114 GLN A N 1
ATOM 866 C CA . GLN A 1 114 ? 4.777 -15.487 -11.793 1.00 70.44 114 GLN A CA 1
ATOM 867 C C . GLN A 1 114 ? 4.550 -16.212 -13.116 1.00 70.44 114 GLN A C 1
ATOM 869 O O . GLN A 1 114 ? 3.744 -15.716 -13.933 1.00 70.44 114 GLN A O 1
#

Organism: NCBI:txid1082188

Radius of gyration: 13.84 Å; chains: 1; bounding box: 38×32×31 Å